Protein AF-A0A6C0KAC6-F1 (afdb_monomer_lite)

pLDDT: mean 78.2, std 15.86, range [40.78, 96.31]

Structure (mmCIF, N/CA/C/O backbone):
data_AF-A0A6C0KAC6-F1
#
_entry.id   AF-A0A6C0KAC6-F1
#
loop_
_atom_site.group_PDB
_atom_site.id
_atom_site.type_symbol
_atom_site.label_atom_id
_atom_site.label_alt_id
_atom_site.label_comp_id
_atom_site.label_asym_id
_atom_site.label_entity_id
_atom_site.label_seq_id
_atom_site.pdbx_PDB_ins_code
_atom_site.Cartn_x
_atom_site.Cartn_y
_atom_site.Cartn_z
_atom_site.occupancy
_atom_site.B_iso_or_equiv
_atom_site.auth_seq_id
_atom_site.auth_comp_id
_atom_site.auth_asym_id
_atom_site.auth_atom_id
_atom_site.pdbx_PDB_model_num
ATOM 1 N N . MET A 1 1 ? 24.380 17.408 -18.514 1.00 40.78 1 MET A N 1
ATOM 2 C CA . MET A 1 1 ? 23.365 17.005 -17.518 1.00 40.78 1 MET A CA 1
ATOM 3 C C . MET A 1 1 ? 22.969 15.573 -17.855 1.00 40.78 1 MET A C 1
ATOM 5 O O . MET A 1 1 ? 22.353 15.360 -18.884 1.00 40.78 1 MET A O 1
ATOM 9 N N . THR A 1 2 ? 23.715 14.602 -17.321 1.00 43.09 2 THR A N 1
ATOM 10 C CA . THR A 1 2 ? 23.396 13.743 -16.148 1.00 43.09 2 THR A CA 1
ATOM 11 C C . THR A 1 2 ? 22.934 12.356 -16.606 1.00 43.09 2 THR A C 1
ATOM 13 O O . THR A 1 2 ? 21.760 12.021 -16.518 1.00 43.09 2 THR A O 1
ATOM 16 N N . ALA A 1 3 ? 23.885 11.559 -17.109 1.00 48.59 3 ALA A N 1
ATOM 17 C CA . ALA A 1 3 ? 23.706 10.126 -17.369 1.00 48.59 3 ALA A CA 1
ATOM 18 C C . ALA A 1 3 ? 23.815 9.272 -16.083 1.00 48.59 3 ALA A C 1
ATOM 20 O O . ALA A 1 3 ? 23.432 8.108 -16.078 1.00 48.59 3 ALA A O 1
ATOM 21 N N . GLU A 1 4 ? 24.299 9.850 -14.978 1.00 42.81 4 GLU A N 1
ATOM 22 C CA . GLU A 1 4 ? 24.556 9.131 -13.720 1.00 42.81 4 GLU A CA 1
ATOM 23 C C . GLU A 1 4 ? 23.294 8.817 -12.901 1.00 42.81 4 GLU A C 1
ATOM 25 O O . GLU A 1 4 ? 23.306 7.888 -12.104 1.00 42.81 4 GLU A O 1
ATOM 30 N N . ALA A 1 5 ? 22.173 9.511 -13.126 1.00 46.12 5 ALA A N 1
ATOM 31 C CA . ALA A 1 5 ? 20.930 9.254 -12.386 1.00 46.12 5 ALA A CA 1
ATOM 32 C C . ALA A 1 5 ? 20.178 7.985 -12.846 1.00 46.12 5 ALA A C 1
ATOM 34 O O . ALA A 1 5 ? 19.255 7.541 -12.168 1.00 46.12 5 ALA A O 1
ATOM 35 N N . ALA A 1 6 ? 20.543 7.408 -13.998 1.00 49.16 6 ALA A N 1
ATOM 36 C CA . ALA A 1 6 ? 19.846 6.263 -14.592 1.00 49.16 6 ALA A CA 1
ATOM 37 C C . ALA A 1 6 ? 20.311 4.898 -14.048 1.00 49.16 6 ALA A C 1
ATOM 39 O O . ALA A 1 6 ? 19.650 3.892 -14.299 1.00 49.16 6 ALA A O 1
ATOM 40 N N . LEU A 1 7 ? 21.436 4.855 -13.323 1.00 48.97 7 LEU A N 1
ATOM 41 C CA . LEU A 1 7 ? 22.111 3.614 -12.926 1.00 48.97 7 LEU A CA 1
ATOM 42 C C . LEU A 1 7 ? 22.173 3.378 -11.414 1.00 48.97 7 LEU A C 1
ATOM 44 O O . LEU A 1 7 ? 22.782 2.392 -11.010 1.00 48.97 7 LEU A O 1
ATOM 48 N N . GLU A 1 8 ? 21.561 4.219 -10.571 1.00 51.69 8 GLU A N 1
ATOM 49 C CA . GLU A 1 8 ? 21.437 3.880 -9.145 1.00 51.69 8 GLU A CA 1
ATOM 50 C C . GLU A 1 8 ? 20.544 2.630 -9.034 1.00 51.69 8 GLU A C 1
ATOM 52 O O . GLU A 1 8 ? 19.351 2.703 -9.360 1.00 51.69 8 GLU A O 1
ATOM 57 N N . PRO A 1 9 ? 21.077 1.468 -8.603 1.00 52.59 9 PRO A N 1
ATOM 58 C CA . PRO A 1 9 ? 20.228 0.332 -8.305 1.00 52.59 9 PRO A CA 1
ATOM 59 C C . PRO A 1 9 ? 19.268 0.763 -7.200 1.00 52.59 9 PRO A C 1
ATOM 61 O O . PRO A 1 9 ? 19.664 1.416 -6.230 1.00 52.59 9 PRO A O 1
ATOM 64 N N . THR A 1 10 ? 17.992 0.412 -7.342 1.00 55.19 10 THR A N 1
ATOM 65 C CA . THR A 1 10 ? 17.005 0.646 -6.289 1.00 55.19 10 THR A CA 1
ATOM 66 C C . THR A 1 10 ? 17.564 0.116 -4.976 1.00 55.19 10 THR A C 1
A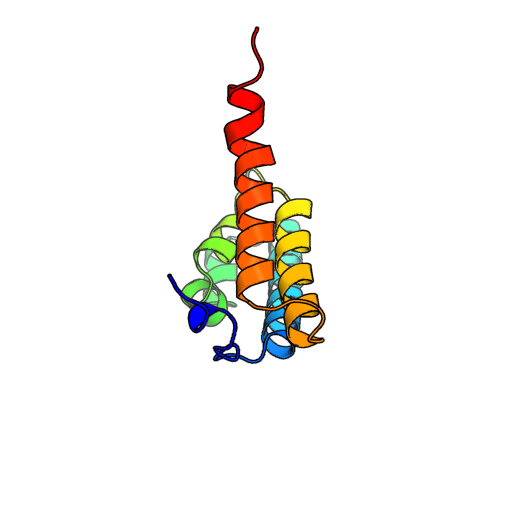TOM 68 O O . THR A 1 10 ? 17.794 -1.085 -4.844 1.00 55.19 10 THR A O 1
ATOM 71 N N . ARG A 1 11 ? 17.767 0.998 -3.988 1.00 62.16 11 ARG A N 1
ATOM 72 C CA . ARG A 1 11 ? 18.316 0.650 -2.657 1.00 62.16 11 ARG A CA 1
ATOM 73 C C . ARG A 1 11 ? 17.416 -0.294 -1.843 1.00 62.16 11 ARG A C 1
ATOM 75 O O . ARG A 1 11 ? 17.677 -0.552 -0.675 1.00 62.16 11 ARG A O 1
ATOM 82 N N . PHE A 1 12 ? 16.328 -0.762 -2.441 1.00 68.69 12 PHE A N 1
ATOM 83 C CA . PHE A 1 12 ? 15.343 -1.658 -1.871 1.00 68.69 12 PHE A CA 1
ATOM 84 C C . PHE A 1 12 ? 14.939 -2.701 -2.913 1.00 68.69 12 PHE A C 1
ATOM 86 O O . PHE A 1 12 ? 14.889 -2.413 -4.111 1.00 68.69 12 PHE A O 1
ATOM 93 N N . ASN A 1 13 ? 14.601 -3.901 -2.452 1.00 78.88 13 ASN A N 1
ATOM 94 C CA . ASN A 1 13 ? 14.061 -4.948 -3.305 1.00 78.88 13 ASN A CA 1
ATOM 95 C C . ASN A 1 13 ? 12.618 -4.591 -3.701 1.00 78.88 13 ASN A C 1
ATOM 97 O O . ASN A 1 13 ? 11.692 -4.660 -2.889 1.00 78.88 13 ASN A O 1
ATOM 101 N N . ALA A 1 14 ? 12.431 -4.149 -4.946 1.00 79.81 14 ALA A N 1
ATOM 102 C CA . ALA A 1 14 ? 11.136 -3.685 -5.437 1.00 79.81 14 ALA A CA 1
ATOM 103 C C . ALA A 1 14 ? 10.075 -4.801 -5.478 1.00 79.81 14 ALA A C 1
ATOM 105 O O . ALA A 1 14 ? 8.909 -4.522 -5.205 1.00 79.81 14 ALA A O 1
ATOM 106 N N . THR A 1 15 ? 10.482 -6.052 -5.721 1.00 79.12 15 THR A N 1
ATOM 107 C CA . THR A 1 15 ? 9.597 -7.230 -5.725 1.00 79.12 15 THR A CA 1
ATOM 108 C C . THR A 1 15 ? 9.099 -7.569 -4.321 1.00 79.12 15 THR A C 1
ATOM 110 O O . THR A 1 15 ? 7.908 -7.785 -4.109 1.00 79.12 15 THR A O 1
ATOM 113 N N . GLU A 1 16 ? 9.995 -7.590 -3.332 1.00 80.88 16 GLU A N 1
ATOM 114 C CA . GLU A 1 16 ? 9.600 -7.815 -1.933 1.00 80.88 16 GLU A CA 1
ATOM 115 C C . GLU A 1 16 ? 8.679 -6.695 -1.446 1.00 80.88 16 GLU A C 1
ATOM 117 O O . GLU A 1 16 ? 7.669 -6.945 -0.785 1.00 80.88 16 GLU A O 1
ATOM 122 N N . ARG A 1 17 ? 8.980 -5.453 -1.839 1.00 83.44 17 ARG A N 1
ATOM 123 C CA . ARG A 1 17 ? 8.176 -4.290 -1.472 1.00 83.44 17 ARG A CA 1
ATOM 124 C C . ARG A 1 17 ? 6.787 -4.316 -2.104 1.00 83.44 17 ARG A C 1
ATOM 126 O O . ARG A 1 17 ? 5.814 -4.019 -1.413 1.00 83.44 17 ARG A O 1
ATOM 133 N N . SER A 1 18 ? 6.659 -4.675 -3.379 1.00 84.81 18 SER A N 1
ATOM 134 C CA . SER A 1 18 ? 5.350 -4.763 -4.031 1.00 84.81 18 SER A CA 1
ATOM 135 C C . SER A 1 18 ? 4.490 -5.884 -3.439 1.00 84.81 18 SER A C 1
ATOM 137 O O . SER A 1 18 ? 3.296 -5.678 -3.203 1.00 84.81 18 SER A O 1
ATOM 139 N N . ALA A 1 19 ? 5.090 -7.035 -3.117 1.00 86.94 19 ALA A N 1
ATOM 140 C CA . ALA A 1 19 ? 4.412 -8.139 -2.443 1.00 86.94 19 ALA A CA 1
ATOM 141 C C . ALA A 1 19 ? 3.920 -7.737 -1.042 1.00 86.94 19 ALA A C 1
ATOM 143 O O . ALA A 1 19 ? 2.748 -7.947 -0.718 1.00 86.94 19 ALA A O 1
ATOM 144 N N . TYR A 1 20 ? 4.783 -7.094 -0.246 1.00 88.81 20 TYR A N 1
ATOM 145 C CA . TYR A 1 20 ? 4.438 -6.592 1.086 1.00 88.81 20 TYR A CA 1
ATOM 146 C C . TYR A 1 20 ? 3.288 -5.578 1.038 1.00 88.81 20 TYR A C 1
ATOM 148 O O . TYR A 1 20 ? 2.325 -5.694 1.800 1.00 88.81 20 TYR A O 1
ATOM 156 N N . LEU A 1 21 ? 3.347 -4.614 0.112 1.00 89.19 21 LEU A N 1
ATOM 157 C CA . LEU A 1 21 ? 2.294 -3.614 -0.068 1.00 89.19 21 LEU A CA 1
ATOM 158 C C . LEU A 1 21 ? 0.955 -4.270 -0.423 1.00 89.19 21 LEU A C 1
ATOM 160 O O . LEU A 1 21 ? -0.049 -3.972 0.219 1.00 89.19 21 LEU A O 1
ATOM 164 N N . ARG A 1 22 ? 0.927 -5.194 -1.394 1.00 90.75 22 ARG A N 1
ATOM 165 C CA . ARG A 1 22 ? -0.310 -5.892 -1.798 1.00 90.75 22 ARG A CA 1
ATOM 166 C C . ARG A 1 22 ? -0.954 -6.639 -0.646 1.00 90.75 22 ARG A C 1
ATOM 168 O O . ARG A 1 22 ? -2.165 -6.537 -0.463 1.00 90.75 22 ARG A O 1
ATOM 175 N N . LEU A 1 23 ? -0.155 -7.392 0.107 1.00 93.06 23 LEU A N 1
ATOM 176 C CA . LEU A 1 23 ? -0.649 -8.181 1.227 1.00 93.06 23 LEU A CA 1
ATOM 177 C C . LEU A 1 23 ? -1.330 -7.281 2.262 1.00 93.06 23 LEU A C 1
ATOM 179 O O . LEU A 1 23 ? -2.505 -7.481 2.568 1.00 93.06 23 LEU A O 1
ATOM 183 N N . ASN A 1 24 ? -0.614 -6.264 2.744 1.00 92.56 24 ASN A N 1
ATOM 184 C CA . ASN A 1 24 ? -1.116 -5.375 3.787 1.00 92.56 24 ASN A CA 1
ATOM 185 C C . ASN A 1 24 ? -2.305 -4.540 3.303 1.00 92.56 24 ASN A C 1
ATOM 187 O O . ASN A 1 24 ? -3.311 -4.469 4.002 1.00 92.56 24 ASN A O 1
ATOM 191 N N . ILE A 1 25 ? -2.252 -3.978 2.088 1.00 92.38 25 ILE A N 1
ATOM 192 C CA . ILE A 1 25 ? -3.373 -3.213 1.520 1.00 92.38 25 ILE A CA 1
ATOM 193 C C . ILE A 1 25 ? -4.633 -4.077 1.448 1.00 92.38 25 ILE A C 1
ATOM 195 O O . ILE A 1 25 ? -5.694 -3.640 1.885 1.00 92.38 25 ILE A O 1
ATOM 199 N N . ASN A 1 26 ? -4.538 -5.304 0.932 1.00 93.00 26 ASN A N 1
ATOM 200 C CA . ASN A 1 26 ? -5.703 -6.181 0.801 1.00 93.00 26 ASN A CA 1
ATOM 201 C C . ASN A 1 26 ? -6.295 -6.563 2.163 1.00 93.00 26 ASN A C 1
ATOM 203 O O . ASN A 1 26 ? -7.518 -6.582 2.319 1.00 93.00 26 ASN A O 1
ATOM 207 N N . GLN A 1 27 ? -5.447 -6.836 3.156 1.00 95.38 27 GLN A N 1
ATOM 208 C CA . GLN A 1 27 ? -5.906 -7.148 4.506 1.00 95.38 27 GLN A CA 1
ATOM 209 C C . GLN A 1 27 ? -6.557 -5.936 5.181 1.00 95.38 27 GLN A C 1
ATOM 211 O O . GLN A 1 27 ? -7.687 -6.044 5.652 1.00 95.38 27 GLN A O 1
ATOM 216 N N . ILE A 1 28 ? -5.900 -4.772 5.1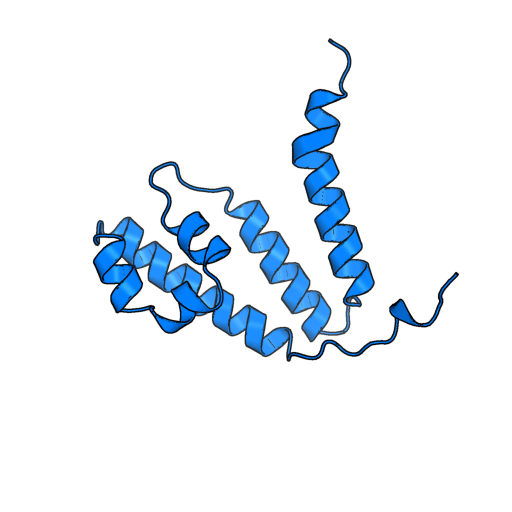58 1.00 94.38 28 ILE A N 1
ATOM 217 C CA . ILE A 1 28 ? -6.428 -3.524 5.724 1.00 94.38 28 ILE A CA 1
ATOM 218 C C . ILE A 1 28 ? -7.770 -3.175 5.077 1.00 94.38 28 ILE A C 1
ATOM 220 O O . ILE A 1 28 ? -8.742 -2.913 5.780 1.00 94.38 28 ILE A O 1
ATOM 224 N N . ARG A 1 29 ? -7.873 -3.262 3.746 1.00 92.06 29 ARG A N 1
ATOM 225 C CA . ARG A 1 29 ? -9.132 -3.025 3.023 1.00 92.06 29 ARG A CA 1
ATOM 226 C C . ARG A 1 29 ? -10.247 -3.972 3.450 1.00 92.06 29 ARG A C 1
ATOM 228 O O . ARG A 1 29 ? -11.386 -3.537 3.588 1.00 92.06 29 ARG A O 1
ATOM 235 N N . SER A 1 30 ? -9.934 -5.250 3.660 1.00 94.12 30 SER A N 1
ATOM 236 C CA . SER A 1 30 ? -10.906 -6.223 4.164 1.00 94.12 30 SER A CA 1
ATOM 237 C C . SER A 1 30 ? -11.429 -5.823 5.547 1.00 94.12 30 SER A C 1
ATOM 239 O O . SER A 1 30 ? -12.631 -5.886 5.794 1.00 94.12 30 SER A O 1
ATOM 241 N N . LEU A 1 31 ? -10.558 -5.333 6.434 1.00 94.75 31 LEU A N 1
ATOM 242 C CA . LEU A 1 31 ? -10.952 -4.859 7.765 1.00 94.75 31 LEU A CA 1
ATOM 243 C C . LEU A 1 31 ? -11.792 -3.579 7.705 1.00 94.75 31 LEU A C 1
ATOM 245 O O . LEU A 1 31 ? -12.827 -3.509 8.366 1.00 94.75 31 LEU A O 1
ATOM 249 N N . VAL A 1 32 ? -11.408 -2.617 6.862 1.00 93.25 32 VAL A N 1
ATOM 250 C CA . VAL A 1 32 ? -12.205 -1.405 6.608 1.00 93.25 32 VAL A CA 1
ATOM 251 C C . VAL A 1 32 ? -13.594 -1.779 6.087 1.00 93.25 32 VAL A C 1
ATOM 253 O O . VAL A 1 32 ? -14.598 -1.286 6.591 1.00 93.25 32 VAL A O 1
ATOM 256 N N . HIS A 1 33 ? -13.682 -2.706 5.128 1.00 90.81 33 HIS A N 1
ATOM 257 C CA . HIS A 1 33 ? -14.961 -3.152 4.567 1.00 90.81 33 HIS A CA 1
ATOM 258 C C . HIS A 1 33 ? -15.841 -3.889 5.587 1.00 90.81 33 HIS A C 1
ATOM 260 O O . HIS A 1 33 ? -17.066 -3.813 5.525 1.00 90.81 33 HIS A O 1
ATOM 266 N N . ARG A 1 34 ? -15.226 -4.571 6.559 1.00 93.75 34 ARG A N 1
ATOM 267 C CA . ARG A 1 34 ? -15.914 -5.185 7.704 1.00 93.75 34 ARG A CA 1
ATOM 268 C C . ARG A 1 34 ? -16.360 -4.169 8.762 1.00 93.75 34 ARG A C 1
ATOM 270 O O . ARG A 1 34 ? -16.996 -4.570 9.732 1.00 93.75 34 ARG A O 1
ATOM 277 N N . GLY A 1 35 ? -16.040 -2.887 8.583 1.00 93.88 35 GLY A N 1
ATOM 278 C CA . GLY A 1 35 ? -16.433 -1.804 9.479 1.00 93.88 35 GLY A CA 1
ATOM 279 C C . GLY A 1 35 ? -15.568 -1.682 10.731 1.00 93.88 35 GLY A C 1
ATOM 280 O O . GLY A 1 35 ? -16.028 -1.100 11.711 1.00 93.88 35 GLY A O 1
ATOM 281 N N . LEU A 1 36 ? -14.344 -2.230 10.733 1.00 95.38 36 LEU A N 1
ATOM 282 C CA . LEU A 1 36 ? -13.444 -2.032 11.869 1.00 95.38 36 LEU A CA 1
ATOM 283 C C . LEU A 1 36 ? -13.031 -0.551 11.978 1.00 95.38 36 LEU A C 1
ATOM 285 O O . LEU A 1 36 ? -12.757 0.082 10.952 1.00 95.38 36 LEU A O 1
ATOM 289 N N . PRO A 1 37 ? -12.932 0.002 13.201 1.00 95.88 37 PRO A N 1
ATOM 290 C CA . PRO A 1 37 ? -12.431 1.353 13.416 1.00 95.88 37 PRO A CA 1
ATOM 291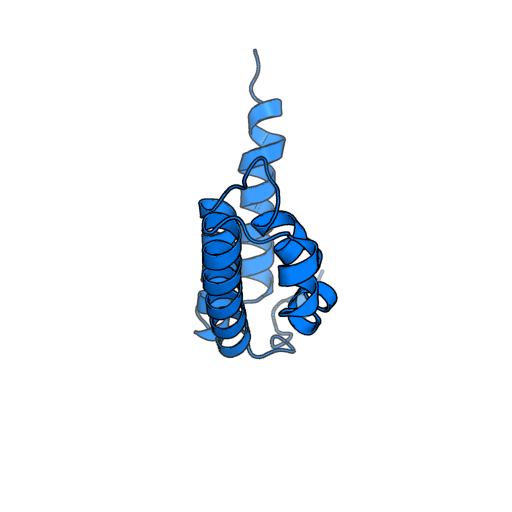 C C . PRO A 1 37 ? -10.997 1.522 12.903 1.00 95.88 37 PRO A C 1
ATOM 293 O O . PRO A 1 37 ? -10.129 0.688 13.162 1.00 95.88 37 PRO A O 1
ATOM 296 N N . VAL A 1 38 ? -10.719 2.645 12.236 1.00 94.50 38 VAL A N 1
ATOM 297 C CA . VAL A 1 38 ? -9.388 2.940 11.671 1.00 94.50 38 VAL A CA 1
ATOM 298 C C . VAL A 1 38 ? -8.290 2.920 12.738 1.00 94.50 38 VAL A C 1
ATOM 300 O O . VAL A 1 38 ? -7.201 2.426 12.468 1.00 94.50 38 VAL A O 1
ATOM 303 N N . GLU A 1 39 ? -8.578 3.375 13.959 1.00 95.25 39 GLU A N 1
ATOM 304 C CA . GLU A 1 39 ? -7.619 3.337 15.073 1.00 95.25 39 GLU A CA 1
ATOM 305 C C . GLU A 1 39 ? -7.227 1.905 15.471 1.00 95.25 39 GLU A C 1
ATOM 307 O O . GLU A 1 39 ? -6.057 1.630 15.729 1.00 95.25 39 GLU A O 1
ATOM 312 N N . GLU A 1 40 ? -8.174 0.964 15.456 1.00 96.19 40 GLU A N 1
ATOM 313 C CA . GLU A 1 40 ? -7.911 -0.451 15.755 1.00 96.19 40 GLU A CA 1
ATOM 314 C C . GLU A 1 40 ? -7.081 -1.105 14.639 1.00 96.19 40 GLU A C 1
ATOM 316 O O . GLU A 1 40 ? -6.127 -1.851 14.887 1.00 96.19 40 GLU A O 1
ATOM 321 N N . ILE A 1 41 ? -7.385 -0.753 13.387 1.00 96.31 41 ILE A N 1
ATOM 322 C CA . ILE A 1 41 ? -6.594 -1.168 12.227 1.00 96.31 41 ILE A CA 1
ATOM 323 C C . ILE A 1 41 ? -5.174 -0.590 12.328 1.00 96.31 41 ILE A C 1
ATOM 325 O O . ILE A 1 41 ? -4.209 -1.314 12.095 1.00 96.31 41 ILE A O 1
ATOM 329 N N . LYS A 1 42 ? -5.021 0.679 12.725 1.00 95.88 42 LYS A N 1
ATOM 330 C CA . LYS A 1 42 ? -3.719 1.341 12.887 1.00 95.88 42 LYS A CA 1
ATOM 331 C C . LYS A 1 42 ? -2.874 0.681 13.971 1.00 95.88 42 LYS A C 1
ATOM 333 O O . LYS A 1 42 ? -1.680 0.518 13.773 1.00 95.88 42 LYS A O 1
ATOM 338 N N . GLN A 1 43 ? -3.478 0.260 15.080 1.00 96.06 43 GLN A N 1
ATOM 339 C CA . GLN A 1 43 ? -2.776 -0.493 16.125 1.00 96.06 43 GLN A CA 1
ATOM 340 C C . GLN A 1 43 ? -2.306 -1.863 15.623 1.00 96.06 43 GLN A C 1
ATOM 342 O O . GLN A 1 43 ? -1.174 -2.262 15.884 1.00 96.06 43 GLN A O 1
ATOM 347 N N . THR A 1 44 ? -3.152 -2.565 14.865 1.00 96.12 44 THR A N 1
ATOM 348 C CA . THR A 1 44 ? -2.827 -3.891 14.313 1.00 96.12 44 THR A CA 1
ATOM 349 C C . THR A 1 44 ? -1.741 -3.815 13.234 1.00 96.12 44 THR A C 1
ATOM 351 O O . THR A 1 44 ? -0.889 -4.694 13.141 1.00 96.12 44 THR A O 1
ATOM 354 N N . TYR A 1 45 ? -1.751 -2.746 12.435 1.00 95.62 45 TYR A N 1
ATOM 355 C CA . TYR A 1 45 ? -0.839 -2.510 11.315 1.00 95.62 45 TYR A CA 1
ATOM 356 C C . TYR A 1 45 ? 0.104 -1.329 11.588 1.00 95.62 45 TYR A C 1
ATOM 358 O O . TYR A 1 45 ? 0.402 -0.559 10.676 1.00 95.62 45 TYR A O 1
ATOM 366 N N . ALA A 1 46 ? 0.575 -1.176 12.832 1.00 94.50 46 ALA A N 1
ATOM 367 C CA . ALA A 1 46 ? 1.346 -0.008 13.268 1.00 94.50 46 ALA A CA 1
ATOM 368 C C . ALA A 1 46 ? 2.600 0.227 12.416 1.00 94.50 46 ALA A C 1
ATOM 370 O O . ALA A 1 46 ? 2.798 1.326 11.908 1.00 94.50 46 ALA A O 1
ATOM 371 N N . GLU A 1 47 ? 3.382 -0.824 12.154 1.00 92.19 47 GLU A N 1
ATOM 372 C CA . GLU A 1 47 ? 4.575 -0.731 11.304 1.00 92.19 47 GLU A CA 1
ATOM 373 C C . GLU A 1 47 ? 4.231 -0.247 9.886 1.00 92.19 47 GLU A C 1
ATOM 375 O O . GLU A 1 47 ? 4.904 0.623 9.335 1.00 92.19 47 GLU A O 1
ATOM 380 N N . PHE A 1 48 ? 3.149 -0.767 9.299 1.00 90.19 48 PHE A N 1
ATOM 381 C CA . PHE A 1 48 ? 2.704 -0.344 7.974 1.00 90.19 48 PHE A CA 1
ATOM 382 C C . PHE A 1 48 ? 2.221 1.111 7.984 1.00 90.19 48 PHE A C 1
ATOM 384 O O . PHE A 1 48 ? 2.531 1.869 7.067 1.00 90.19 48 PHE A O 1
ATOM 391 N N . ALA A 1 49 ? 1.470 1.506 9.013 1.00 90.00 49 ALA A N 1
ATOM 392 C CA . ALA A 1 49 ? 0.963 2.862 9.172 1.00 90.00 49 ALA A CA 1
ATOM 393 C C . ALA A 1 49 ? 2.087 3.883 9.409 1.00 90.00 49 ALA A C 1
ATOM 395 O O . ALA A 1 49 ? 1.970 5.015 8.956 1.00 90.00 49 ALA A O 1
ATOM 396 N N . GLU A 1 50 ? 3.177 3.492 10.067 1.00 88.75 50 GLU A N 1
ATOM 397 C CA . GLU A 1 50 ? 4.361 4.334 10.258 1.00 88.75 50 GLU A CA 1
ATOM 398 C C . GLU A 1 50 ? 5.207 4.428 8.982 1.00 88.75 50 GLU A C 1
ATOM 400 O O . GLU A 1 50 ? 5.570 5.520 8.550 1.00 88.75 50 GLU A O 1
ATOM 405 N N . GLN A 1 51 ? 5.502 3.296 8.337 1.00 83.12 51 GLN A N 1
ATOM 406 C CA . GLN A 1 51 ? 6.360 3.263 7.147 1.00 83.12 51 GLN A CA 1
ATOM 407 C C . GLN A 1 51 ? 5.669 3.808 5.888 1.00 83.12 51 GLN A C 1
ATOM 409 O O . GLN A 1 51 ? 6.327 4.366 5.007 1.00 83.12 51 GLN A O 1
ATOM 414 N N . TYR A 1 52 ? 4.350 3.635 5.782 1.00 86.81 52 TYR A N 1
ATOM 415 C CA . TYR A 1 52 ? 3.549 3.977 4.607 1.00 86.81 52 TYR A CA 1
ATOM 416 C C . TYR A 1 52 ? 2.324 4.817 4.984 1.00 86.81 52 TYR A C 1
ATOM 418 O O . TYR A 1 52 ? 1.233 4.599 4.456 1.00 86.81 52 TYR A O 1
ATOM 426 N N . GLU A 1 53 ? 2.505 5.807 5.861 1.00 86.81 53 GLU A N 1
ATOM 427 C CA . GLU A 1 53 ? 1.437 6.664 6.397 1.00 86.81 53 GLU A CA 1
ATOM 428 C C . GLU A 1 53 ? 0.479 7.195 5.319 1.00 86.81 53 GLU A C 1
ATOM 430 O O . GLU A 1 53 ? -0.739 7.082 5.447 1.00 86.81 53 GLU A O 1
ATOM 435 N N . LEU A 1 54 ? 1.008 7.715 4.206 1.00 87.38 54 LEU A N 1
ATOM 436 C CA . LEU A 1 54 ? 0.181 8.241 3.115 1.00 87.38 54 LEU A CA 1
ATOM 437 C C . LEU A 1 54 ? -0.691 7.161 2.460 1.00 87.38 54 LEU A C 1
ATOM 439 O O . LEU A 1 54 ? -1.844 7.426 2.120 1.00 87.38 54 LEU A O 1
ATOM 443 N N . VAL A 1 55 ? -0.158 5.948 2.293 1.00 87.69 55 VAL A N 1
ATOM 444 C CA . VAL A 1 55 ? -0.902 4.816 1.723 1.00 87.69 55 VAL A CA 1
ATOM 445 C C . VAL A 1 55 ? -1.947 4.335 2.719 1.00 87.69 55 VAL A C 1
ATOM 447 O O . VAL A 1 55 ? -3.092 4.137 2.328 1.00 87.69 55 VAL A O 1
ATOM 450 N N . PHE A 1 56 ? -1.579 4.197 3.995 1.00 90.62 56 PHE A N 1
ATOM 451 C CA . PHE A 1 56 ? -2.497 3.815 5.064 1.00 90.62 56 PHE A CA 1
ATOM 452 C C . PHE A 1 56 ? -3.677 4.786 5.158 1.00 90.62 56 PHE A C 1
ATOM 454 O O . PHE A 1 56 ? -4.832 4.366 5.076 1.00 90.62 56 PHE A O 1
ATOM 461 N N . ASN A 1 57 ? -3.397 6.088 5.230 1.00 89.81 57 ASN A N 1
ATOM 462 C CA . ASN A 1 57 ? -4.419 7.132 5.254 1.00 89.81 57 ASN A CA 1
ATOM 463 C C . ASN A 1 57 ? -5.286 7.090 3.992 1.00 89.81 57 ASN A C 1
ATOM 465 O O . ASN A 1 57 ? -6.493 7.275 4.069 1.00 89.81 57 ASN A O 1
ATOM 469 N N . MET A 1 58 ? -4.704 6.825 2.820 1.00 89.31 58 MET A N 1
ATOM 470 C CA . MET A 1 58 ? -5.465 6.726 1.575 1.00 89.31 58 MET A CA 1
ATOM 471 C C . MET A 1 58 ? -6.446 5.546 1.572 1.00 89.31 58 MET A C 1
ATOM 473 O O . MET A 1 58 ? -7.597 5.724 1.186 1.00 89.31 58 MET A O 1
ATOM 477 N N . ILE A 1 59 ? -6.020 4.354 2.001 1.00 90.94 59 ILE A N 1
ATOM 478 C CA . ILE A 1 59 ? -6.855 3.139 1.938 1.00 90.94 59 ILE A CA 1
ATOM 479 C C . ILE A 1 59 ? -7.882 3.032 3.075 1.00 90.94 59 ILE A C 1
ATOM 481 O O . ILE A 1 59 ? -8.764 2.178 3.009 1.00 90.94 59 ILE A O 1
ATOM 485 N N . THR A 1 60 ? -7.768 3.877 4.103 1.00 93.44 60 THR A N 1
ATOM 486 C CA . THR A 1 60 ? -8.684 3.941 5.258 1.00 93.44 60 THR A CA 1
ATOM 487 C C . THR A 1 60 ? -9.645 5.131 5.207 1.00 93.44 60 THR A C 1
ATOM 489 O O . THR A 1 60 ? -10.500 5.266 6.083 1.00 93.44 60 THR A O 1
ATOM 492 N N . ARG A 1 61 ? -9.546 5.985 4.179 1.00 90.50 61 ARG A N 1
ATOM 493 C CA . ARG A 1 61 ? -10.432 7.140 3.991 1.00 90.50 61 ARG A CA 1
ATOM 494 C C . ARG A 1 61 ? -11.898 6.722 3.833 1.00 90.50 61 ARG A C 1
ATOM 496 O O . ARG A 1 61 ? -12.188 5.890 2.968 1.00 90.50 61 ARG A O 1
ATOM 503 N N . PRO A 1 62 ? -12.830 7.341 4.580 1.00 84.81 62 PRO A N 1
ATOM 504 C CA . PRO A 1 62 ? -14.261 7.066 4.451 1.00 84.81 62 PRO A CA 1
ATOM 505 C C . PRO A 1 62 ? -14.812 7.344 3.049 1.00 84.81 62 PRO A C 1
ATOM 507 O O . PRO A 1 62 ? -15.682 6.621 2.572 1.00 84.81 62 PRO A O 1
ATOM 510 N N . GLU A 1 63 ? -14.296 8.374 2.374 1.00 86.12 63 GLU A N 1
ATOM 511 C CA . GLU A 1 63 ? -14.695 8.758 1.016 1.00 86.12 63 GLU A CA 1
ATOM 512 C C . GLU A 1 63 ? -14.175 7.810 -0.083 1.00 86.12 63 GLU A C 1
ATOM 514 O O . GLU A 1 63 ? -14.508 7.977 -1.258 1.00 86.12 63 GLU A O 1
ATOM 519 N N . GLY A 1 64 ? -13.375 6.807 0.290 1.00 80.62 64 GLY A N 1
ATOM 520 C CA . GLY A 1 64 ? -12.699 5.910 -0.635 1.00 80.62 64 GLY A CA 1
ATOM 521 C C . GLY A 1 64 ? -11.486 6.553 -1.310 1.00 80.62 64 GLY A C 1
ATOM 522 O O . GLY A 1 64 ? -11.038 7.649 -0.973 1.00 80.62 64 GLY A O 1
ATOM 523 N N . PHE A 1 65 ? -10.911 5.837 -2.272 1.00 82.69 65 PHE A N 1
ATOM 524 C CA . PHE A 1 65 ? -9.744 6.285 -3.026 1.00 82.69 65 PHE A CA 1
ATOM 525 C C . PHE A 1 65 ? -9.753 5.692 -4.434 1.00 82.69 65 PHE A C 1
ATOM 527 O O . PHE A 1 65 ? -10.513 4.772 -4.740 1.00 82.69 65 PHE A O 1
ATOM 534 N N . ASP A 1 66 ? -8.882 6.199 -5.306 1.00 83.69 66 ASP A N 1
ATOM 535 C CA . ASP A 1 66 ? 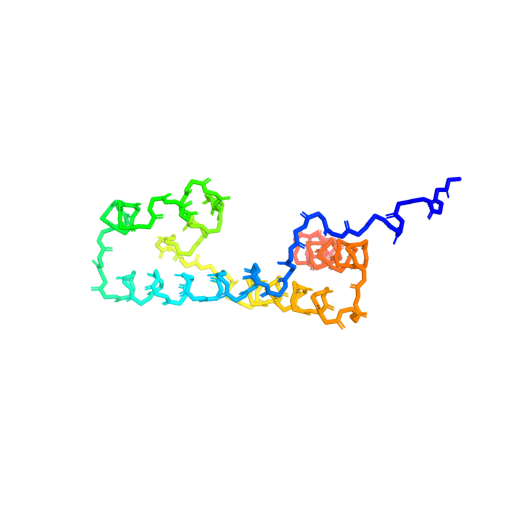-8.720 5.610 -6.630 1.00 83.69 66 ASP A CA 1
ATOM 536 C C . ASP A 1 66 ? -7.859 4.340 -6.567 1.00 83.69 66 ASP A C 1
ATOM 538 O O . ASP A 1 66 ? -6.624 4.378 -6.599 1.00 83.69 66 ASP A O 1
ATOM 542 N N . GLU A 1 67 ? -8.539 3.199 -6.514 1.00 83.75 67 GLU A N 1
ATOM 543 C CA . GLU A 1 67 ? -7.918 1.875 -6.513 1.00 83.75 67 GLU A CA 1
ATOM 544 C C . GLU A 1 67 ? -7.057 1.605 -7.746 1.00 83.75 67 GLU A C 1
ATOM 546 O O . GLU A 1 67 ? -6.024 0.939 -7.647 1.00 83.75 67 GLU A O 1
ATOM 551 N N . ARG A 1 68 ? -7.447 2.135 -8.911 1.00 83.06 68 ARG A N 1
ATOM 552 C CA . ARG A 1 68 ? -6.701 1.929 -10.157 1.00 83.06 68 ARG A CA 1
ATOM 553 C C . ARG A 1 68 ? -5.360 2.643 -10.092 1.00 83.06 68 ARG A C 1
ATOM 555 O O . ARG A 1 68 ? -4.359 2.085 -10.536 1.00 83.06 68 ARG A O 1
ATOM 562 N N . ALA A 1 69 ? -5.324 3.839 -9.505 1.00 78.25 69 ALA A N 1
ATOM 563 C CA . ALA A 1 69 ? -4.086 4.585 -9.303 1.00 78.25 69 ALA A CA 1
ATOM 564 C C . ALA A 1 69 ? -3.127 3.849 -8.351 1.00 78.25 69 ALA A C 1
ATOM 566 O O . ALA A 1 69 ? -1.949 3.689 -8.674 1.00 78.25 69 ALA A O 1
ATOM 567 N N . LEU A 1 70 ? -3.631 3.325 -7.228 1.00 84.06 70 LEU A N 1
ATOM 568 C CA . LEU A 1 70 ? -2.816 2.539 -6.295 1.00 84.06 70 LEU A CA 1
ATOM 569 C C . LEU A 1 70 ? -2.286 1.254 -6.947 1.00 84.06 70 LEU A C 1
ATOM 571 O O . LEU A 1 70 ? -1.097 0.951 -6.851 1.00 84.06 70 LEU A O 1
ATOM 575 N N . GLN A 1 71 ? -3.141 0.519 -7.661 1.00 85.00 71 GLN A N 1
ATOM 576 C CA . GLN A 1 71 ? -2.734 -0.704 -8.349 1.00 85.00 71 GLN A CA 1
ATOM 577 C C . GLN A 1 71 ? -1.666 -0.428 -9.412 1.00 85.00 71 GLN A C 1
ATOM 579 O O . GLN A 1 71 ? -0.718 -1.197 -9.555 1.00 85.00 71 GLN A O 1
ATOM 584 N N . MET A 1 72 ? -1.792 0.682 -10.136 1.00 83.88 72 MET A N 1
ATOM 585 C CA . MET A 1 72 ? -0.808 1.105 -11.125 1.00 83.88 72 MET A CA 1
ATOM 586 C C . MET A 1 72 ? 0.556 1.383 -10.483 1.00 83.88 72 MET A C 1
ATOM 588 O O . MET A 1 72 ? 1.566 0.904 -10.994 1.00 83.88 72 MET A O 1
ATOM 592 N N . MET A 1 73 ? 0.595 2.073 -9.339 1.00 81.56 73 MET A N 1
ATOM 593 C CA . MET A 1 73 ? 1.839 2.305 -8.594 1.00 81.56 73 MET A CA 1
ATOM 594 C C . MET A 1 73 ? 2.495 0.997 -8.137 1.00 81.56 73 MET A C 1
ATOM 596 O O . MET A 1 73 ? 3.702 0.824 -8.292 1.00 81.56 73 MET A O 1
ATOM 600 N N . ILE A 1 74 ? 1.708 0.050 -7.623 1.00 86.00 74 ILE A N 1
ATOM 601 C CA . ILE A 1 74 ? 2.213 -1.268 -7.216 1.00 86.00 74 ILE A CA 1
ATOM 602 C C . ILE A 1 74 ? 2.751 -2.041 -8.425 1.00 86.00 74 ILE A C 1
ATOM 604 O O . ILE A 1 74 ? 3.804 -2.667 -8.341 1.00 86.00 74 ILE A O 1
ATOM 608 N N . ASN A 1 75 ? 2.068 -1.974 -9.568 1.00 85.06 75 ASN A N 1
ATOM 609 C CA . ASN A 1 75 ? 2.538 -2.617 -10.791 1.00 85.06 75 ASN A CA 1
ATOM 610 C C . ASN A 1 75 ? 3.865 -2.007 -11.266 1.00 85.06 75 ASN A C 1
ATOM 612 O O . ASN A 1 75 ? 4.734 -2.745 -11.715 1.00 85.06 75 ASN A O 1
ATOM 616 N N . MET A 1 76 ? 4.071 -0.693 -11.134 1.00 83.19 76 MET A N 1
ATOM 617 C CA . MET A 1 76 ? 5.372 -0.083 -11.444 1.00 83.19 76 MET A CA 1
ATOM 618 C C . MET A 1 76 ? 6.495 -0.664 -10.576 1.00 83.19 76 MET A C 1
ATOM 620 O O . MET A 1 76 ? 7.569 -0.944 -11.102 1.00 83.19 76 MET A O 1
ATOM 624 N N . LEU A 1 77 ? 6.239 -0.938 -9.292 1.00 81.56 77 LEU A N 1
ATOM 625 C CA . LEU A 1 77 ? 7.208 -1.624 -8.428 1.00 81.56 77 LEU A CA 1
ATOM 626 C C . LEU A 1 77 ? 7.510 -3.051 -8.912 1.00 81.56 77 LEU A C 1
ATOM 628 O O . LEU A 1 77 ? 8.673 -3.444 -8.921 1.00 81.56 77 LEU A O 1
ATOM 632 N N . ASP A 1 78 ? 6.510 -3.797 -9.391 1.00 81.81 78 ASP A N 1
ATOM 633 C CA . ASP A 1 78 ? 6.744 -5.113 -10.010 1.00 81.81 78 ASP A CA 1
ATOM 634 C C . ASP A 1 78 ? 7.595 -5.010 -11.279 1.00 81.81 78 ASP A C 1
ATOM 636 O O . ASP A 1 78 ? 8.505 -5.809 -11.491 1.00 81.81 78 ASP A O 1
ATOM 640 N N . HIS A 1 79 ? 7.306 -4.033 -12.143 1.00 83.31 79 HIS A N 1
ATOM 641 C CA . HIS A 1 79 ? 8.079 -3.816 -13.363 1.00 83.31 79 HIS A CA 1
ATOM 642 C C . HIS A 1 79 ? 9.534 -3.451 -13.041 1.00 83.31 79 HIS A C 1
ATOM 644 O O . HIS A 1 79 ? 10.434 -3.925 -13.735 1.00 83.31 79 HIS A O 1
ATOM 650 N N . MET A 1 80 ? 9.766 -2.680 -11.976 1.00 80.00 80 MET A N 1
ATOM 651 C CA . MET A 1 80 ? 11.108 -2.390 -11.467 1.00 80.00 80 MET A CA 1
ATOM 652 C C . MET A 1 80 ? 11.791 -3.647 -10.922 1.00 80.00 80 MET A C 1
ATOM 654 O O . MET A 1 80 ? 12.926 -3.938 -11.288 1.00 80.00 80 MET A O 1
ATOM 658 N N . GLY A 1 81 ? 11.091 -4.434 -10.101 1.00 77.00 81 GLY A N 1
ATOM 659 C CA . GLY A 1 81 ? 11.614 -5.674 -9.522 1.00 77.00 81 GLY A CA 1
ATOM 660 C C . GLY A 1 81 ? 11.938 -6.753 -10.558 1.00 77.00 81 GLY A C 1
ATOM 661 O O . GLY A 1 81 ? 12.888 -7.513 -10.391 1.00 77.00 81 GLY A O 1
ATOM 662 N N . ALA A 1 82 ? 11.198 -6.778 -11.668 1.00 81.69 82 ALA A N 1
ATOM 663 C CA . ALA A 1 82 ? 11.452 -7.647 -12.815 1.00 81.69 82 ALA A CA 1
ATOM 664 C C . ALA A 1 82 ? 12.536 -7.112 -13.775 1.00 81.69 82 ALA A C 1
ATOM 666 O O . ALA A 1 82 ? 12.775 -7.733 -14.810 1.00 81.69 82 ALA A O 1
ATOM 667 N N . GLY A 1 83 ? 13.137 -5.949 -13.493 1.00 80.06 83 GLY A N 1
ATOM 668 C CA . GLY A 1 83 ? 14.125 -5.302 -14.362 1.00 80.06 83 GLY A CA 1
ATOM 669 C C . GLY A 1 83 ? 13.561 -4.799 -15.697 1.00 80.06 83 GLY A C 1
ATOM 670 O O . GLY A 1 83 ? 14.323 -4.553 -16.627 1.00 80.06 83 GLY A O 1
ATOM 671 N N . LYS A 1 84 ? 12.232 -4.669 -15.819 1.00 79.62 84 LYS A N 1
ATOM 672 C CA . LYS A 1 84 ? 11.555 -4.210 -17.046 1.00 79.62 84 LYS A CA 1
ATOM 673 C C . LYS A 1 84 ? 11.593 -2.695 -17.209 1.00 79.62 84 LYS A C 1
ATOM 675 O O . LYS A 1 84 ? 11.512 -2.224 -18.336 1.00 79.62 84 LYS A O 1
ATOM 680 N N . ILE A 1 85 ? 11.646 -1.962 -16.098 1.00 79.62 85 ILE A N 1
ATOM 681 C CA . ILE A 1 85 ? 11.803 -0.506 -16.070 1.00 79.62 85 ILE A CA 1
ATOM 682 C C . ILE A 1 85 ? 12.786 -0.127 -14.962 1.00 79.62 85 ILE A C 1
ATOM 684 O O . ILE A 1 85 ? 12.823 -0.755 -13.905 1.00 79.62 85 ILE A O 1
ATOM 688 N N . SER A 1 86 ? 13.566 0.918 -15.186 1.00 78.62 86 SER A N 1
ATOM 689 C CA . SER A 1 86 ? 14.404 1.550 -14.170 1.00 78.62 86 SER A CA 1
ATOM 690 C C . SER A 1 86 ? 13.568 2.370 -13.179 1.00 78.62 86 SER A C 1
ATOM 692 O O . SER A 1 86 ? 12.420 2.741 -13.439 1.00 78.62 86 SER A O 1
ATOM 694 N N . GLN A 1 87 ? 14.164 2.724 -12.036 1.00 74.06 87 GLN A N 1
ATOM 695 C CA . GLN A 1 87 ? 13.557 3.661 -11.084 1.00 74.06 87 GLN A CA 1
ATOM 696 C C . GLN A 1 87 ? 13.242 5.016 -11.731 1.00 74.06 87 GLN A C 1
ATOM 698 O O . GLN A 1 87 ? 12.216 5.627 -11.427 1.00 74.06 87 GLN A O 1
ATOM 703 N N . HIS A 1 88 ? 14.112 5.478 -12.632 1.00 74.62 88 HIS A N 1
ATOM 704 C CA . HIS A 1 88 ? 13.905 6.722 -13.360 1.00 74.62 88 HIS A CA 1
ATOM 705 C C . HIS A 1 88 ? 12.665 6.638 -14.259 1.00 74.62 88 HIS A C 1
ATOM 707 O O . HIS A 1 88 ? 11.789 7.496 -14.178 1.00 74.62 88 HIS A O 1
ATOM 713 N N . GLU A 1 89 ? 12.534 5.568 -15.045 1.00 73.25 89 GLU A N 1
ATOM 714 C CA . GLU A 1 89 ? 11.361 5.344 -15.901 1.00 73.25 89 GLU A CA 1
ATOM 715 C C . GLU A 1 89 ? 10.071 5.203 -15.090 1.00 73.25 89 GLU A C 1
ATOM 717 O O . GLU A 1 89 ? 9.039 5.758 -15.468 1.00 73.25 89 GLU A O 1
ATOM 722 N N . ALA A 1 90 ? 10.122 4.528 -13.940 1.00 74.00 90 ALA A N 1
ATOM 723 C CA . ALA A 1 90 ? 8.986 4.457 -13.029 1.00 74.00 90 ALA A CA 1
ATOM 724 C C . ALA A 1 90 ? 8.579 5.847 -12.511 1.00 74.00 90 ALA A C 1
ATOM 726 O O . ALA A 1 90 ? 7.394 6.178 -12.506 1.00 74.00 90 ALA A O 1
ATOM 727 N N . SER A 1 91 ? 9.548 6.686 -12.130 1.00 71.56 91 SER A N 1
ATOM 728 C CA . SER A 1 91 ? 9.294 8.060 -11.680 1.00 71.56 91 SER A CA 1
ATOM 729 C C . SER A 1 91 ? 8.681 8.927 -12.785 1.00 71.56 91 SER A C 1
ATOM 731 O O . SER A 1 91 ? 7.706 9.634 -12.526 1.00 71.56 91 SER A O 1
ATOM 733 N N . VAL A 1 92 ? 9.182 8.820 -14.022 1.00 78.25 92 VAL A N 1
ATOM 734 C CA . VAL A 1 92 ? 8.627 9.519 -15.193 1.00 78.25 92 VAL A CA 1
ATOM 735 C C . VAL A 1 92 ? 7.195 9.069 -15.473 1.00 78.25 92 VAL A C 1
ATOM 737 O O . VAL A 1 92 ? 6.320 9.911 -15.673 1.00 78.25 92 VAL A O 1
ATOM 740 N N . ASN A 1 93 ? 6.928 7.761 -15.439 1.00 74.56 93 ASN A N 1
ATOM 741 C CA . ASN A 1 93 ? 5.590 7.222 -15.671 1.00 74.56 93 ASN A CA 1
ATOM 742 C C . ASN A 1 93 ? 4.598 7.718 -14.617 1.00 74.56 93 ASN A C 1
ATOM 744 O O . ASN A 1 93 ? 3.548 8.251 -14.976 1.00 74.56 93 ASN A O 1
ATOM 748 N N . VAL A 1 94 ? 4.945 7.617 -13.329 1.00 69.62 94 VAL A N 1
ATOM 749 C CA . VAL A 1 94 ? 4.106 8.123 -12.230 1.00 69.62 94 VAL A CA 1
ATOM 750 C C . VAL A 1 94 ? 3.880 9.631 -12.364 1.00 69.62 94 VAL A C 1
ATOM 752 O O . VAL A 1 94 ? 2.743 10.087 -12.250 1.00 69.62 94 VAL A O 1
ATOM 755 N N . GLY A 1 95 ? 4.925 10.404 -12.674 1.00 63.12 95 GLY A N 1
ATOM 756 C CA . GLY A 1 95 ? 4.820 11.845 -12.904 1.00 63.12 95 GLY A CA 1
ATOM 757 C C . GLY A 1 95 ? 3.867 12.194 -14.050 1.00 63.12 95 GLY A C 1
ATOM 758 O O . GLY A 1 95 ? 3.003 13.055 -13.889 1.00 63.12 95 GLY A O 1
ATOM 759 N N . LYS A 1 96 ? 3.956 11.478 -15.177 1.00 70.69 96 LYS A N 1
ATOM 760 C CA . LYS A 1 96 ? 3.054 11.652 -16.322 1.00 70.69 96 LYS A CA 1
ATOM 761 C C . LYS A 1 96 ? 1.598 11.375 -15.948 1.00 70.69 96 LYS A C 1
ATOM 763 O O . LYS A 1 96 ? 0.730 12.169 -16.281 1.00 70.69 96 LYS A O 1
ATOM 768 N N . ILE A 1 97 ? 1.338 10.313 -15.186 1.00 70.06 97 ILE A N 1
ATOM 769 C CA . ILE A 1 97 ? -0.013 9.976 -14.712 1.00 70.06 97 ILE A CA 1
ATOM 770 C C . ILE A 1 97 ? -0.580 11.080 -13.812 1.00 70.06 97 ILE A C 1
ATOM 772 O O . ILE A 1 97 ? -1.753 11.428 -13.930 1.00 70.06 97 ILE A O 1
ATOM 776 N N . LEU A 1 98 ? 0.234 11.645 -12.915 1.00 60.50 98 LEU A N 1
ATOM 777 C CA . LEU A 1 98 ? -0.196 12.748 -12.051 1.00 60.50 98 LEU A CA 1
ATOM 778 C C . LEU A 1 98 ? -0.541 14.002 -12.866 1.00 60.50 98 LEU A C 1
ATOM 780 O O . LEU A 1 98 ? -1.566 14.631 -12.605 1.00 60.50 98 LEU A O 1
ATOM 784 N N . VAL A 1 99 ? 0.267 14.331 -13.878 1.00 54.75 99 VAL A N 1
ATOM 785 C CA . VAL A 1 99 ? -0.025 15.425 -14.817 1.00 54.75 99 VAL A CA 1
ATOM 786 C C . VAL A 1 99 ? -1.323 15.146 -15.574 1.00 54.75 99 VAL A C 1
ATOM 788 O O . VAL A 1 99 ? -2.239 15.965 -15.529 1.00 54.75 99 VAL A O 1
ATOM 791 N N . ASP A 1 100 ? -1.455 13.968 -16.178 1.00 59.88 100 ASP A N 1
ATOM 792 C CA . ASP A 1 100 ? -2.624 13.584 -16.973 1.00 59.88 100 ASP A CA 1
ATOM 793 C C . ASP A 1 100 ? -3.921 13.580 -16.156 1.00 59.88 100 ASP A C 1
ATOM 795 O O . ASP A 1 100 ? -4.990 13.890 -16.679 1.00 59.88 100 ASP A O 1
ATOM 799 N N . LYS A 1 101 ? -3.837 13.263 -14.861 1.00 57.31 101 LYS A N 1
ATOM 800 C CA . LYS A 1 101 ? -5.003 13.132 -13.988 1.00 57.31 101 LYS A CA 1
ATOM 801 C C . LYS A 1 101 ? -5.386 14.410 -13.250 1.00 57.31 101 LYS A C 1
ATOM 803 O O . LYS A 1 101 ? -6.570 14.623 -13.004 1.00 57.31 101 LYS A O 1
ATOM 808 N N . PHE A 1 102 ? -4.421 15.243 -12.870 1.00 50.50 102 PHE A N 1
ATOM 809 C CA . PHE A 1 102 ? -4.679 16.411 -12.021 1.00 50.50 102 PHE A CA 1
ATOM 810 C C . PHE A 1 102 ? -4.401 17.747 -12.708 1.00 50.50 102 PHE A C 1
ATOM 812 O O . PHE A 1 102 ? -4.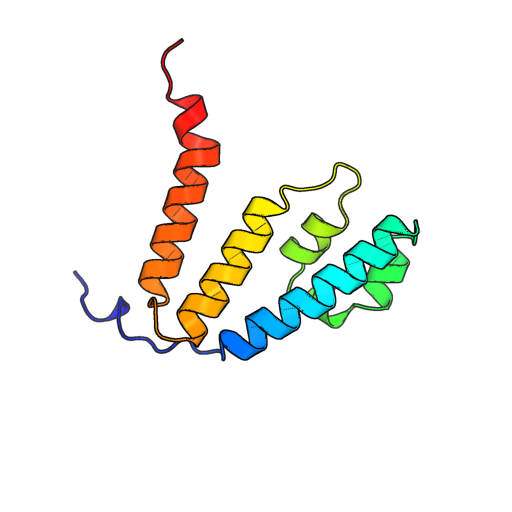979 18.750 -12.303 1.00 50.50 102 PHE A O 1
ATOM 819 N N . VAL A 1 103 ? -3.560 17.778 -13.744 1.00 51.88 103 VAL A N 1
ATOM 820 C CA . VAL A 1 103 ? -3.154 19.012 -14.435 1.00 51.88 103 VAL A CA 1
ATOM 821 C C . VAL A 1 103 ? -3.875 19.142 -15.774 1.00 51.88 103 VAL A C 1
ATOM 823 O O . VAL A 1 103 ? -4.553 20.137 -16.013 1.00 51.88 103 VAL A O 1
ATOM 826 N N . THR A 1 104 ? -3.816 18.116 -16.624 1.00 56.50 104 THR A N 1
ATOM 827 C CA . THR A 1 104 ? -4.413 18.129 -17.970 1.00 56.50 104 THR A CA 1
ATOM 828 C C . THR A 1 104 ? -5.930 18.399 -17.983 1.00 56.50 104 THR A C 1
ATOM 830 O O . THR A 1 104 ? -6.364 19.192 -18.820 1.00 56.50 104 THR A O 1
ATOM 833 N N . PRO A 1 105 ? -6.759 17.878 -17.051 1.00 58.44 105 PRO A N 1
ATOM 834 C CA . PRO A 1 105 ? -8.193 18.190 -17.019 1.00 58.44 105 PRO A CA 1
ATOM 835 C C . PRO A 1 105 ? -8.499 19.660 -16.696 1.00 58.44 105 PRO A C 1
ATOM 837 O O . PRO A 1 105 ? -9.584 20.135 -17.012 1.00 58.44 105 PRO A O 1
ATOM 840 N N . GLN A 1 106 ? -7.554 20.384 -16.084 1.00 53.12 106 GLN A N 1
ATOM 841 C CA . GLN A 1 106 ? -7.674 21.817 -15.784 1.00 53.12 106 GLN A CA 1
ATOM 842 C C . GLN A 1 106 ? -7.151 22.711 -16.921 1.00 53.12 106 GLN A C 1
ATOM 844 O O . GLN A 1 106 ? -7.366 23.919 -16.898 1.00 53.12 106 GLN A O 1
ATOM 849 N N . LEU A 1 107 ? -6.466 22.124 -17.910 1.00 52.28 107 LEU A N 1
ATOM 850 C CA . LEU A 1 107 ? -5.889 22.820 -19.065 1.00 52.28 107 LEU A CA 1
ATOM 851 C C . LEU A 1 107 ? -6.726 22.663 -20.343 1.00 52.28 107 LEU A C 1
ATOM 853 O O . LEU A 1 107 ? -6.401 23.277 -21.359 1.00 52.28 107 LEU A O 1
ATOM 857 N N . ALA A 1 108 ? -7.794 21.860 -20.312 1.00 43.19 108 ALA A N 1
ATOM 858 C CA . ALA A 1 108 ? -8.747 21.802 -21.411 1.00 43.19 108 ALA A CA 1
ATOM 859 C C . ALA A 1 108 ? -9.488 23.153 -21.510 1.00 43.19 108 ALA A C 1
ATOM 861 O O . ALA A 1 108 ? -10.082 23.583 -20.515 1.00 43.19 108 ALA A O 1
ATOM 862 N N . PRO A 1 109 ? -9.457 23.849 -22.663 1.00 52.09 109 PRO A N 1
ATOM 863 C CA . PRO A 1 109 ? -10.220 25.078 -22.827 1.00 52.09 109 PRO A CA 1
ATOM 864 C C . PRO A 1 109 ? -11.715 24.759 -22.695 1.00 52.09 109 PRO A C 1
ATOM 866 O O . PRO A 1 109 ? -12.197 23.786 -23.278 1.00 52.09 109 PRO A O 1
ATOM 869 N N . ARG A 1 110 ? -12.419 25.561 -21.889 1.00 48.16 110 ARG A N 1
ATOM 870 C CA . ARG A 1 110 ? -13.887 25.616 -21.892 1.00 48.16 110 ARG A CA 1
ATOM 871 C C . ARG A 1 110 ? -14.406 26.112 -23.235 1.00 48.16 110 ARG A C 1
ATOM 873 O O . ARG A 1 110 ? -13.738 26.994 -23.818 1.00 48.16 110 ARG A O 1
#

Secondary structure (DSSP, 8-state):
--SGGG----SS-HHHHHHHHHHHHHHHHHHHHTT--HHHHHHHTHHHHHHTHHHHHHHH-TT---HHHHHHHHHHHHHHHTTSS-HHHHHHHHHHHHIIIIIHHHHS--

Foldseek 3Di:
DPPPVQPDQDPDQLVVVLVVCVVLLVVLLVCLVVVHDLVVNCVVCVVCCVVPVVSSCQSNDPVHHPPVLVVVLSVLSVCSNVVVDTPVRSVVVNVVVCCVPPPVVVVPDD

Organism: NCBI:txid1070528

Sequence (110 aa):
MTAEAALEPTRFNATERSAYLRLNINQIRSLVHRGLPVEEIKQTYAEFAEQYELVFNMITRPEGFDERALQMMINMLDHMGAGKISQHEASVNVGKILVDKFVTPQLAPR

Radius of gyration: 16.53 Å; chains: 1;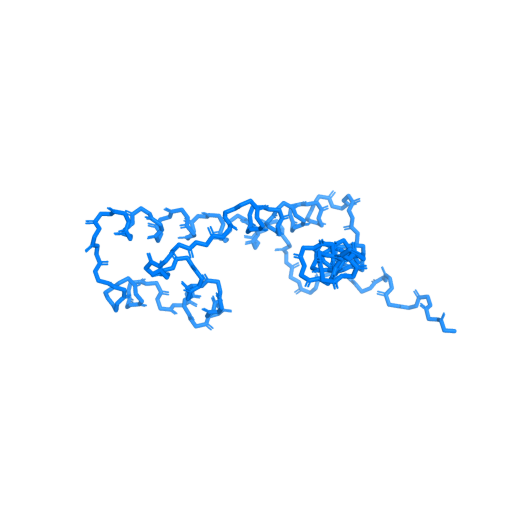 bounding box: 41×34×39 Å